Protein AF-A0AA37B390-F1 (afdb_monomer_lite)

pLDDT: mean 96.47, std 5.29, range [58.75, 98.69]

Radius of gyration: 13.06 Å; chains: 1; bounding box: 35×25×36 Å

Structure (mmCIF, N/CA/C/O backbone):
data_AF-A0AA37B390-F1
#
_entry.id   AF-A0AA37B390-F1
#
loop_
_atom_site.group_PDB
_atom_site.id
_atom_site.type_symbol
_atom_site.label_atom_id
_atom_site.label_alt_id
_atom_site.label_comp_id
_atom_site.label_asym_id
_atom_site.label_entity_id
_atom_site.label_seq_id
_atom_site.pdbx_PDB_ins_code
_atom_site.Cartn_x
_atom_site.Cartn_y
_atom_site.Cartn_z
_atom_site.occupancy
_atom_site.B_iso_or_equiv
_atom_site.auth_seq_id
_atom_site.auth_comp_id
_atom_site.auth_asym_id
_atom_site.auth_atom_id
_atom_site.pdbx_PDB_model_num
ATOM 1 N N . MET A 1 1 ? -20.693 -2.836 10.408 1.00 58.75 1 MET A N 1
ATOM 2 C CA . MET A 1 1 ? -19.653 -3.643 11.080 1.00 58.75 1 MET A CA 1
ATOM 3 C C . MET A 1 1 ? -18.740 -2.683 11.821 1.00 58.75 1 MET A C 1
ATOM 5 O O . MET A 1 1 ? -18.516 -1.596 11.306 1.00 58.75 1 MET A O 1
ATOM 9 N N . THR A 1 2 ? -18.293 -3.014 13.029 1.00 82.75 2 THR A N 1
ATOM 10 C CA . THR A 1 2 ? -17.308 -2.210 13.769 1.00 82.75 2 THR A CA 1
ATOM 11 C C . THR A 1 2 ? -15.906 -2.539 13.263 1.00 82.75 2 THR A C 1
ATOM 13 O O . THR A 1 2 ? -15.550 -3.714 13.189 1.00 82.75 2 THR A O 1
ATOM 16 N N . LYS A 1 3 ? -15.135 -1.510 12.892 1.00 93.50 3 LYS A N 1
ATOM 17 C CA . LYS A 1 3 ? -13.737 -1.656 12.462 1.00 93.50 3 LYS A CA 1
ATOM 18 C C . LYS A 1 3 ? -12.874 -2.160 13.622 1.00 93.50 3 LYS A C 1
ATOM 20 O O . LYS A 1 3 ? -13.149 -1.846 14.780 1.00 93.50 3 LYS A O 1
ATOM 25 N N . GLN A 1 4 ? -11.846 -2.941 13.310 1.00 96.62 4 GLN A N 1
ATOM 26 C CA . GLN A 1 4 ? -10.869 -3.432 14.278 1.00 96.62 4 GLN A CA 1
ATOM 27 C C . GLN A 1 4 ? -9.711 -2.444 14.420 1.00 96.62 4 GLN A C 1
ATOM 29 O O . GLN A 1 4 ? -9.168 -1.964 13.427 1.00 96.62 4 GLN A O 1
ATOM 34 N N . THR A 1 5 ? -9.292 -2.174 15.652 1.00 97.31 5 THR A N 1
ATOM 35 C CA . THR A 1 5 ? -8.080 -1.390 15.897 1.00 97.31 5 THR A CA 1
ATOM 36 C C . THR A 1 5 ? -6.837 -2.241 15.628 1.00 97.31 5 THR A C 1
ATOM 38 O O . THR A 1 5 ? -6.778 -3.394 16.057 1.00 97.31 5 THR A O 1
ATOM 41 N N . ILE A 1 6 ? -5.841 -1.686 14.937 1.00 98.38 6 ILE A N 1
ATOM 42 C CA . ILE A 1 6 ? -4.603 -2.386 14.570 1.00 98.38 6 ILE A CA 1
ATOM 43 C C . ILE A 1 6 ? -3.391 -1.452 14.636 1.00 98.38 6 ILE A C 1
ATOM 45 O O . ILE A 1 6 ? -3.508 -0.261 14.358 1.00 98.38 6 ILE A O 1
ATOM 49 N N . SER A 1 7 ? -2.213 -1.981 14.976 1.00 98.19 7 SER A N 1
ATOM 50 C CA . SER A 1 7 ? -0.977 -1.198 14.907 1.00 98.19 7 SER A CA 1
ATOM 51 C C . SER A 1 7 ? -0.572 -0.927 13.458 1.00 98.19 7 SER A C 1
ATOM 53 O O . SER A 1 7 ? -0.826 -1.734 12.559 1.00 98.19 7 SER A O 1
ATOM 55 N N . GLN A 1 8 ? 0.113 0.195 13.232 1.00 98.12 8 GLN A N 1
ATOM 56 C CA . GLN A 1 8 ? 0.596 0.565 11.902 1.00 98.12 8 GLN A CA 1
ATOM 57 C C . GLN A 1 8 ? 1.476 -0.536 11.289 1.00 98.12 8 GLN A C 1
ATOM 59 O O . GLN A 1 8 ? 1.257 -0.923 10.145 1.00 98.12 8 GLN A O 1
ATOM 64 N N . GLN A 1 9 ? 2.415 -1.094 12.062 1.00 98.12 9 GLN A N 1
ATOM 65 C CA . GLN A 1 9 ? 3.320 -2.138 11.574 1.00 98.12 9 GLN A CA 1
ATOM 66 C C . GLN A 1 9 ? 2.572 -3.407 11.144 1.00 98.12 9 GLN A C 1
ATOM 68 O O . GLN A 1 9 ? 2.815 -3.917 10.056 1.00 98.12 9 GLN A O 1
ATOM 73 N N . ALA A 1 10 ? 1.620 -3.887 11.951 1.00 98.50 10 ALA A N 1
ATOM 74 C CA . ALA A 1 10 ? 0.852 -5.080 11.596 1.00 98.50 10 ALA A CA 1
ATOM 75 C C . ALA A 1 10 ? 0.013 -4.853 10.328 1.00 98.50 10 ALA A C 1
ATOM 77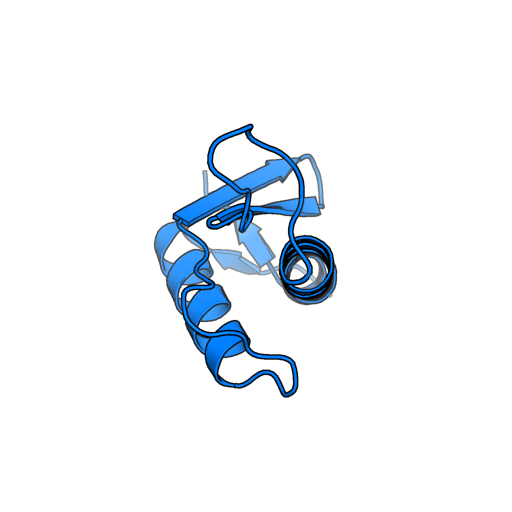 O O . ALA A 1 10 ? -0.122 -5.746 9.493 1.00 98.50 10 ALA A O 1
ATOM 78 N N . LEU A 1 11 ? -0.524 -3.643 10.151 1.00 98.56 11 LEU A N 1
ATOM 79 C CA . LEU A 1 11 ? -1.270 -3.292 8.949 1.00 98.56 11 LEU A CA 1
ATOM 80 C C . LEU A 1 11 ? -0.366 -3.165 7.711 1.00 98.56 11 LEU A C 1
ATOM 82 O O . LEU A 1 11 ? -0.789 -3.552 6.623 1.00 98.56 11 LEU A O 1
ATOM 86 N N . ILE A 1 12 ? 0.869 -2.677 7.867 1.00 98.69 12 ILE A N 1
ATOM 87 C CA . ILE A 1 12 ? 1.891 -2.682 6.807 1.00 98.69 12 ILE A CA 1
ATOM 88 C C . ILE A 1 12 ? 2.198 -4.119 6.371 1.00 98.69 12 ILE A C 1
ATOM 90 O O . ILE A 1 12 ? 2.226 -4.396 5.171 1.00 98.69 12 ILE A O 1
ATOM 94 N N . ASP A 1 13 ? 2.371 -5.044 7.318 1.00 98.62 13 ASP A N 1
ATOM 95 C CA . ASP A 1 13 ? 2.662 -6.450 7.017 1.00 98.62 13 ASP A CA 1
ATOM 96 C C . ASP A 1 13 ? 1.510 -7.102 6.232 1.00 98.62 13 ASP A C 1
ATOM 98 O O . ASP A 1 13 ? 1.736 -7.726 5.191 1.00 98.62 13 ASP A O 1
ATOM 102 N N . ILE A 1 14 ? 0.263 -6.877 6.670 1.00 98.56 14 ILE A N 1
ATOM 103 C CA . ILE A 1 14 ? -0.946 -7.333 5.966 1.00 98.56 14 ILE A CA 1
ATOM 104 C C . ILE A 1 14 ? -1.018 -6.727 4.562 1.00 98.56 14 ILE A C 1
ATOM 106 O O . ILE A 1 14 ? -1.258 -7.443 3.590 1.00 98.56 14 ILE A O 1
ATOM 110 N N . ALA A 1 15 ? -0.809 -5.416 4.433 1.00 98.62 15 ALA A N 1
ATOM 111 C CA . ALA A 1 15 ? -0.891 -4.728 3.151 1.00 98.62 15 ALA A CA 1
ATOM 112 C C . ALA A 1 15 ? 0.147 -5.264 2.155 1.00 98.62 15 ALA A C 1
ATOM 114 O O . ALA A 1 15 ? -0.185 -5.536 1.003 1.00 98.62 15 ALA A O 1
ATOM 115 N N . ASN A 1 16 ? 1.384 -5.483 2.602 1.00 98.62 16 ASN A N 1
ATOM 116 C CA . ASN A 1 16 ? 2.447 -6.032 1.766 1.00 98.62 16 ASN A CA 1
ATOM 117 C C . ASN A 1 16 ? 2.219 -7.499 1.389 1.00 98.62 16 ASN A C 1
ATOM 119 O O . ASN A 1 16 ? 2.557 -7.893 0.272 1.00 98.62 16 ASN A O 1
ATOM 123 N N . GLN A 1 17 ? 1.624 -8.305 2.272 1.00 98.56 17 GLN A N 1
ATOM 124 C CA . GLN A 1 17 ? 1.189 -9.652 1.908 1.00 98.56 17 GLN A CA 1
ATOM 125 C C . GLN A 1 17 ? 0.115 -9.600 0.812 1.00 98.56 17 GLN A C 1
ATOM 127 O O . GLN A 1 17 ? 0.266 -10.237 -0.228 1.00 98.56 17 GLN A O 1
ATOM 132 N N . LEU A 1 18 ? -0.920 -8.783 1.011 1.00 98.50 18 LEU A N 1
ATOM 133 C CA . LEU A 1 18 ? -2.016 -8.611 0.059 1.00 98.50 18 LEU A CA 1
ATOM 134 C C . LEU A 1 18 ? -1.539 -8.117 -1.312 1.00 98.50 18 LEU A C 1
ATOM 136 O O . LEU A 1 18 ? -2.053 -8.571 -2.329 1.00 98.50 18 LEU A O 1
ATOM 140 N N . LEU A 1 19 ? -0.547 -7.221 -1.358 1.00 98.31 19 LEU A N 1
ATOM 141 C CA . LEU A 1 19 ? 0.057 -6.785 -2.618 1.00 98.31 19 LEU A CA 1
ATOM 142 C C . LEU A 1 19 ? 0.691 -7.950 -3.377 1.00 98.31 19 LEU A C 1
ATOM 144 O O . LEU A 1 19 ? 0.450 -8.082 -4.571 1.00 98.31 19 LEU A O 1
ATOM 148 N N . ARG A 1 20 ? 1.473 -8.800 -2.699 1.00 98.00 20 ARG A N 1
ATOM 149 C CA . ARG A 1 20 ? 2.155 -9.949 -3.327 1.00 98.00 20 ARG A CA 1
ATOM 150 C C . ARG A 1 20 ? 1.183 -10.997 -3.871 1.00 98.00 20 ARG A C 1
ATOM 152 O O . ARG A 1 20 ? 1.541 -11.730 -4.784 1.00 98.00 20 ARG A O 1
ATOM 159 N N . GLU A 1 21 ? -0.016 -11.075 -3.302 1.00 97.94 21 GLU A N 1
ATOM 160 C CA . GLU A 1 21 ? -1.081 -11.993 -3.720 1.00 97.94 21 GLU A CA 1
ATOM 161 C C . GLU A 1 21 ? -1.997 -11.395 -4.808 1.00 97.94 21 GLU A C 1
ATOM 163 O O . GLU A 1 21 ? -2.816 -12.113 -5.381 1.00 97.94 21 GLU A O 1
ATOM 168 N N . HIS A 1 22 ? -1.880 -10.095 -5.103 1.00 98.12 22 HIS A N 1
ATOM 169 C CA . HIS A 1 22 ? -2.732 -9.406 -6.071 1.00 98.12 22 HIS A CA 1
ATOM 170 C C . HIS A 1 22 ? -2.353 -9.758 -7.520 1.00 98.12 22 HIS A C 1
ATOM 172 O O . HIS A 1 22 ? -1.175 -9.822 -7.866 1.00 98.12 22 HIS A O 1
ATOM 178 N N . GLU A 1 23 ? -3.345 -9.922 -8.403 1.00 97.00 23 GLU A N 1
ATOM 179 C CA . GLU A 1 23 ? -3.120 -10.301 -9.811 1.00 97.00 23 GLU A CA 1
ATOM 180 C C . GLU A 1 23 ? -2.278 -9.275 -10.588 1.00 97.00 23 GLU A C 1
ATOM 182 O O . GLU A 1 23 ? -1.393 -9.640 -11.356 1.00 97.00 23 GLU A O 1
ATOM 187 N N . ASP A 1 24 ? -2.500 -7.987 -10.318 1.00 96.56 24 ASP A N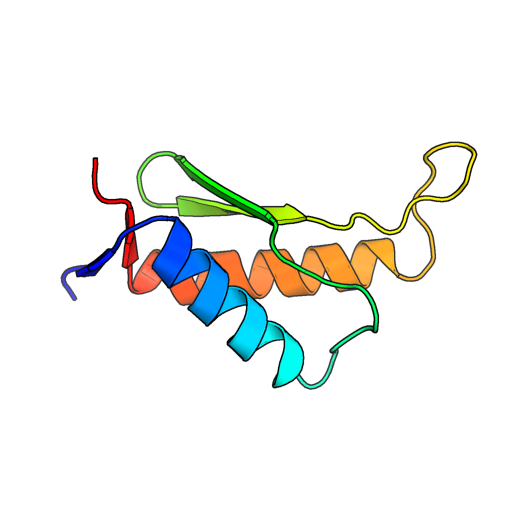 1
ATOM 188 C CA . ASP A 1 24 ? -1.730 -6.873 -10.884 1.00 96.56 24 ASP A CA 1
ATOM 189 C C . ASP A 1 24 ? -0.398 -6.584 -10.159 1.00 96.56 24 ASP A C 1
ATOM 191 O O . ASP A 1 24 ? 0.154 -5.492 -10.325 1.00 96.56 24 ASP A O 1
ATOM 195 N N . TYR A 1 25 ? 0.121 -7.501 -9.331 1.00 97.38 25 TYR A N 1
ATOM 196 C CA . TYR A 1 25 ? 1.374 -7.285 -8.601 1.00 97.38 25 TYR A CA 1
ATOM 197 C C . TYR A 1 25 ? 2.514 -6.849 -9.534 1.00 97.38 25 TYR A C 1
ATOM 199 O O . TYR A 1 25 ? 2.753 -7.435 -10.593 1.00 97.38 25 TYR A O 1
ATOM 207 N N . ILE A 1 26 ? 3.261 -5.831 -9.103 1.00 96.62 26 ILE A N 1
ATOM 208 C CA . ILE A 1 26 ? 4.454 -5.348 -9.798 1.00 96.62 26 ILE A CA 1
ATOM 209 C C . ILE A 1 26 ? 5.682 -5.486 -8.888 1.00 96.62 26 ILE A C 1
ATOM 211 O O . ILE A 1 26 ? 5.629 -5.084 -7.724 1.00 96.62 26 ILE A O 1
ATOM 215 N N . PRO A 1 27 ? 6.809 -6.031 -9.383 1.00 96.94 27 PRO A N 1
ATOM 216 C CA . PRO A 1 27 ? 8.032 -6.122 -8.594 1.00 96.94 27 PRO A CA 1
ATOM 217 C C . PRO A 1 27 ? 8.475 -4.757 -8.057 1.00 96.94 27 PRO A C 1
ATOM 219 O O . PRO A 1 27 ? 8.467 -3.764 -8.781 1.00 96.94 27 PRO A O 1
ATOM 222 N N . GLY A 1 28 ? 8.880 -4.726 -6.787 1.00 96.12 28 GLY A N 1
ATOM 223 C CA . GLY A 1 28 ? 9.329 -3.509 -6.106 1.00 96.12 28 GLY A CA 1
ATOM 224 C C . GLY A 1 28 ? 8.218 -2.697 -5.437 1.00 96.12 28 GLY A C 1
ATOM 225 O O . GLY A 1 28 ? 8.537 -1.766 -4.702 1.00 96.12 28 GLY A O 1
ATOM 226 N N . ILE A 1 29 ? 6.936 -3.048 -5.624 1.00 98.00 29 ILE A N 1
ATOM 227 C CA . ILE A 1 29 ? 5.868 -2.375 -4.881 1.00 98.00 29 ILE A CA 1
ATOM 228 C C . ILE A 1 29 ? 5.868 -2.841 -3.431 1.00 98.00 29 ILE A C 1
ATOM 230 O O . ILE A 1 29 ? 5.890 -4.037 -3.133 1.00 98.00 29 ILE A O 1
ATOM 234 N N . GLU A 1 30 ? 5.828 -1.867 -2.536 1.00 97.94 30 GLU A N 1
ATOM 235 C CA . GLU A 1 30 ? 5.816 -2.079 -1.099 1.00 97.94 30 GLU A CA 1
ATOM 236 C C . GLU A 1 30 ? 5.118 -0.894 -0.432 1.00 97.94 30 GLU A C 1
ATOM 238 O O . GLU A 1 30 ? 5.236 0.243 -0.893 1.00 97.94 30 GLU A O 1
ATOM 243 N N . VAL A 1 31 ? 4.379 -1.150 0.641 1.00 98.50 31 VAL A N 1
ATOM 244 C CA . VAL A 1 31 ? 3.892 -0.140 1.581 1.00 98.50 31 VAL A CA 1
ATOM 245 C C . VAL A 1 31 ? 4.956 0.058 2.654 1.00 98.50 31 VAL A C 1
ATOM 247 O O . VAL A 1 31 ? 5.370 -0.904 3.297 1.00 98.50 31 VAL A O 1
ATOM 250 N N . ARG A 1 32 ? 5.367 1.309 2.867 1.00 98.44 32 ARG A N 1
ATOM 251 C CA . ARG A 1 32 ? 6.367 1.702 3.875 1.00 98.44 32 ARG A CA 1
ATOM 252 C C . ARG A 1 32 ? 5.777 2.534 5.011 1.00 98.44 32 ARG A C 1
ATOM 254 O O . ARG A 1 32 ? 6.366 2.597 6.081 1.00 98.44 32 ARG A O 1
ATOM 261 N N . ASP A 1 33 ? 4.641 3.184 4.773 1.00 98.31 33 ASP A N 1
ATOM 262 C CA . ASP A 1 33 ? 3.954 4.018 5.759 1.00 98.31 33 ASP A CA 1
ATOM 263 C C . ASP A 1 33 ? 2.439 3.976 5.519 1.00 98.31 33 ASP A C 1
ATOM 265 O O . ASP A 1 33 ? 1.977 3.838 4.379 1.00 98.31 33 ASP A O 1
ATOM 269 N N . ILE A 1 34 ? 1.670 4.099 6.602 1.00 98.25 34 ILE A N 1
ATOM 270 C CA . ILE A 1 34 ? 0.206 4.164 6.570 1.00 98.25 34 ILE A CA 1
ATOM 271 C C . ILE A 1 34 ? -0.258 5.274 7.506 1.00 98.25 34 ILE A C 1
ATOM 273 O O . ILE A 1 34 ? -0.018 5.207 8.706 1.00 98.25 34 ILE A O 1
ATOM 277 N N . SER A 1 35 ? -0.981 6.263 6.992 1.00 97.44 35 SER A N 1
ATOM 278 C CA . SER A 1 35 ? -1.637 7.278 7.823 1.00 97.44 35 SER A CA 1
ATOM 279 C C . SER A 1 35 ? -3.150 7.095 7.812 1.00 97.44 35 SER A C 1
ATOM 281 O O . SER A 1 35 ? -3.703 6.517 6.881 1.00 97.44 35 SER A O 1
ATOM 283 N N . GLN A 1 36 ? -3.838 7.597 8.835 1.00 97.31 36 GLN A N 1
ATOM 284 C CA . GLN A 1 36 ? -5.299 7.609 8.875 1.00 97.31 36 GLN A CA 1
ATOM 285 C C . GLN A 1 36 ? -5.820 9.045 8.888 1.00 97.31 36 GLN A C 1
ATOM 287 O O . GLN A 1 36 ? -5.360 9.879 9.666 1.00 97.31 36 GLN A O 1
ATOM 292 N N . HIS A 1 37 ? -6.807 9.321 8.040 1.00 95.69 37 HIS A N 1
ATOM 293 C CA . HIS A 1 37 ? -7.527 10.588 7.986 1.00 95.69 37 HIS A CA 1
ATOM 294 C C . HIS A 1 37 ? -9.021 10.320 8.168 1.00 95.69 37 HIS A C 1
ATOM 296 O O . HIS A 1 37 ? -9.714 9.900 7.240 1.00 95.69 37 HIS A O 1
ATOM 302 N N . GLY A 1 38 ? -9.514 10.536 9.390 1.00 93.25 38 GLY A N 1
ATOM 303 C CA . GLY A 1 38 ? -10.875 10.162 9.766 1.00 93.25 38 GLY A CA 1
ATOM 304 C C . GLY A 1 38 ? -11.067 8.652 9.640 1.00 93.25 38 GLY A C 1
ATOM 305 O O . GLY A 1 38 ? -10.418 7.886 10.346 1.00 93.25 38 GLY A O 1
ATOM 306 N N . ASP A 1 39 ? -11.927 8.238 8.715 1.00 93.12 39 ASP A N 1
ATOM 307 C CA . ASP A 1 39 ? -12.261 6.834 8.461 1.00 93.12 39 ASP A CA 1
ATOM 308 C C . ASP A 1 39 ? -11.443 6.168 7.347 1.00 93.12 39 ASP A C 1
ATOM 310 O O . ASP A 1 39 ? -11.664 4.989 7.060 1.00 93.12 39 ASP A O 1
ATOM 314 N N . VAL A 1 40 ? -10.535 6.911 6.708 1.00 96.56 40 VAL A N 1
ATOM 315 C CA . VAL A 1 40 ? -9.793 6.463 5.525 1.00 96.56 40 VAL A CA 1
ATOM 316 C C . VAL A 1 40 ? -8.319 6.259 5.861 1.00 96.56 40 VAL A C 1
ATOM 318 O O . VAL A 1 40 ? -7.670 7.147 6.413 1.00 96.56 40 VAL A O 1
ATOM 321 N N . LEU A 1 41 ? -7.787 5.097 5.488 1.00 98.31 41 LEU A N 1
ATOM 322 C CA . LEU A 1 41 ? -6.366 4.768 5.537 1.00 98.31 41 LEU A CA 1
ATOM 323 C C . LEU A 1 41 ? -5.681 5.177 4.229 1.00 98.31 41 LEU A C 1
ATOM 325 O O . LEU A 1 41 ? -6.145 4.833 3.142 1.00 98.31 41 LEU A O 1
ATOM 329 N N . THR A 1 42 ? -4.545 5.854 4.332 1.00 97.62 42 THR A N 1
ATOM 330 C CA . THR A 1 42 ? -3.705 6.269 3.207 1.00 97.62 42 THR A CA 1
ATOM 331 C C . THR A 1 42 ? -2.406 5.479 3.234 1.00 97.62 42 THR A C 1
ATOM 333 O O . THR A 1 42 ? -1.710 5.468 4.245 1.00 97.62 42 THR A O 1
ATOM 336 N N . PHE A 1 43 ? -2.060 4.857 2.111 1.00 98.19 43 PHE A N 1
ATOM 337 C CA . PHE A 1 43 ? -0.887 3.997 1.965 1.00 98.19 43 PHE A CA 1
ATOM 338 C C . PHE A 1 43 ? 0.193 4.731 1.175 1.00 98.19 43 PHE A C 1
ATOM 340 O O . PHE A 1 43 ? -0.102 5.342 0.147 1.00 98.19 43 PHE A O 1
ATOM 347 N N . LYS A 1 44 ? 1.439 4.670 1.646 1.00 97.56 44 LYS A N 1
ATOM 348 C CA . LYS A 1 44 ? 2.594 5.282 0.980 1.00 97.56 44 LYS A CA 1
ATOM 349 C C . LYS A 1 44 ? 3.683 4.251 0.743 1.00 97.56 44 LYS A C 1
ATOM 351 O O . LYS A 1 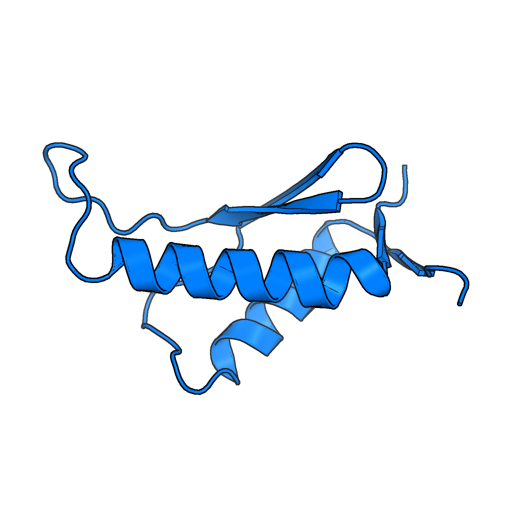44 ? 3.913 3.368 1.571 1.00 97.56 44 LYS A O 1
ATOM 356 N N . GLY A 1 45 ? 4.389 4.407 -0.367 1.00 96.94 45 GLY A N 1
ATOM 357 C CA . GLY A 1 45 ? 5.414 3.473 -0.794 1.00 96.94 45 GLY A CA 1
ATOM 358 C C . GLY A 1 45 ? 6.069 3.893 -2.101 1.00 96.94 45 GLY A C 1
ATOM 359 O O . GLY A 1 45 ? 6.212 5.085 -2.369 1.00 96.94 45 GLY A O 1
ATOM 360 N N . GLU A 1 46 ? 6.475 2.907 -2.892 1.00 96.50 46 GLU A N 1
ATOM 361 C CA . GLU A 1 46 ? 7.132 3.112 -4.180 1.00 96.50 46 GLU A CA 1
ATOM 362 C C . GLU A 1 46 ? 6.183 3.729 -5.223 1.00 96.50 46 GLU A C 1
ATOM 364 O O . GLU A 1 46 ? 5.131 3.174 -5.542 1.00 96.50 46 GLU A O 1
ATOM 369 N N . ALA A 1 47 ? 6.562 4.889 -5.768 1.00 94.88 47 ALA A N 1
ATOM 370 C CA . ALA A 1 47 ? 5.773 5.622 -6.764 1.00 94.88 47 ALA A CA 1
ATOM 371 C C . ALA A 1 47 ? 6.202 5.322 -8.212 1.00 94.88 47 ALA A C 1
ATOM 373 O O . ALA A 1 47 ? 5.502 5.712 -9.153 1.00 94.88 47 ALA A O 1
ATOM 374 N N . PHE A 1 48 ? 7.321 4.606 -8.389 1.00 97.06 48 PHE A N 1
ATOM 375 C CA . PHE A 1 48 ? 7.875 4.227 -9.690 1.00 97.06 48 PHE A CA 1
ATOM 376 C C . PHE A 1 48 ? 8.058 5.431 -10.615 1.00 97.06 48 PHE A C 1
ATOM 378 O O . PHE A 1 48 ? 7.586 5.417 -11.751 1.00 97.06 48 PHE A O 1
ATOM 385 N N . LEU A 1 49 ? 8.678 6.489 -10.103 1.00 97.38 49 LEU A N 1
ATOM 386 C CA . LEU A 1 49 ? 9.025 7.664 -10.896 1.00 97.38 49 LEU A CA 1
ATOM 387 C C . LEU A 1 49 ? 10.378 7.443 -11.580 1.00 97.38 49 LEU A C 1
ATOM 389 O O . LEU A 1 49 ? 11.181 6.638 -11.107 1.00 97.38 49 LEU A O 1
ATOM 393 N N . ASP A 1 50 ? 10.613 8.129 -12.692 1.00 96.75 50 ASP A N 1
ATOM 394 C CA . ASP A 1 50 ? 11.936 8.178 -13.316 1.00 96.75 50 ASP A CA 1
ATOM 395 C C . ASP A 1 50 ? 12.860 9.199 -12.624 1.00 96.75 50 ASP A C 1
ATOM 397 O O . ASP A 1 50 ? 12.502 9.814 -11.613 1.00 96.75 50 ASP A O 1
ATOM 401 N N . ASP A 1 51 ? 14.069 9.365 -13.161 1.00 97.12 51 ASP A N 1
ATOM 402 C CA . ASP A 1 51 ? 15.091 10.260 -12.607 1.00 97.12 51 ASP A CA 1
ATOM 403 C C . ASP A 1 51 ? 14.669 11.744 -12.628 1.00 97.12 51 ASP A C 1
ATOM 405 O O . ASP A 1 51 ? 15.160 12.534 -11.820 1.00 97.12 51 ASP A O 1
ATOM 409 N N . ASP A 1 52 ? 13.719 12.112 -13.495 1.00 97.38 52 ASP A N 1
ATOM 410 C CA . ASP A 1 52 ? 13.128 13.452 -13.577 1.00 97.38 52 ASP A CA 1
ATOM 411 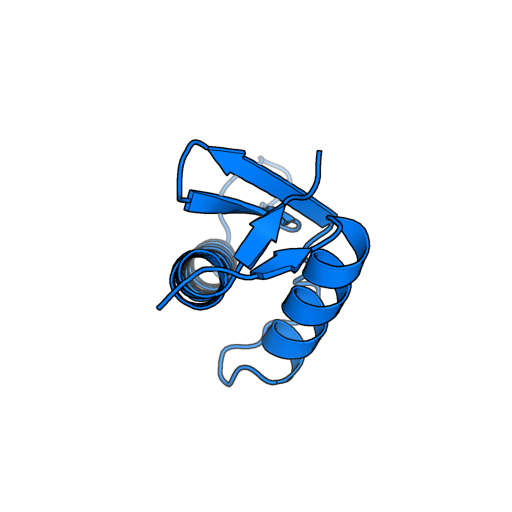C C . ASP A 1 52 ? 11.880 13.596 -12.679 1.00 97.38 52 ASP A C 1
ATOM 413 O O . ASP A 1 52 ? 11.178 14.612 -12.725 1.00 97.38 52 ASP A O 1
ATOM 417 N N . LEU A 1 53 ? 11.606 12.596 -11.828 1.00 96.12 53 LEU A N 1
ATOM 418 C CA . LEU A 1 53 ? 10.433 12.491 -10.954 1.00 96.12 53 LEU A CA 1
ATOM 419 C C . LEU A 1 53 ? 9.099 12.439 -11.718 1.00 96.12 53 LEU A C 1
ATOM 421 O O . LEU A 1 53 ? 8.047 12.789 -11.169 1.00 96.12 53 LEU A O 1
ATOM 425 N N . LEU A 1 54 ? 9.114 11.987 -12.973 1.00 97.75 54 LEU A N 1
ATOM 426 C CA . LEU A 1 54 ? 7.913 11.830 -13.781 1.00 97.75 54 LEU A CA 1
ATOM 427 C C . LEU A 1 54 ? 7.317 10.423 -13.617 1.00 97.75 54 LEU A C 1
ATOM 429 O O . LEU A 1 54 ? 8.046 9.444 -13.436 1.00 97.75 54 LEU A O 1
ATOM 433 N N . PRO A 1 55 ? 5.978 10.284 -13.676 1.00 97.69 55 PRO A N 1
ATOM 434 C CA . PRO A 1 55 ? 5.331 8.980 -13.634 1.00 97.69 55 PRO A CA 1
ATOM 435 C C . PRO A 1 55 ? 5.780 8.075 -14.783 1.00 97.69 55 PRO A C 1
ATOM 437 O O . PRO A 1 55 ? 5.725 8.462 -15.950 1.00 97.69 55 PRO A O 1
ATOM 440 N N . THR A 1 56 ? 6.133 6.833 -14.462 1.00 97.44 56 THR A N 1
ATOM 441 C CA . THR A 1 56 ? 6.412 5.799 -15.465 1.00 97.44 56 THR A CA 1
ATOM 442 C C . THR A 1 56 ? 5.143 5.013 -15.806 1.00 97.44 56 THR A C 1
ATOM 444 O O . THR A 1 56 ? 4.057 5.244 -15.269 1.00 97.44 56 THR A O 1
ATOM 447 N N . THR A 1 57 ? 5.269 4.003 -16.669 1.00 95.75 57 THR A N 1
ATOM 448 C CA . THR A 1 57 ? 4.182 3.055 -16.969 1.00 95.75 57 THR A CA 1
ATOM 449 C C . THR A 1 57 ? 3.714 2.253 -15.747 1.00 95.75 57 THR A C 1
ATOM 451 O O . THR A 1 57 ? 2.591 1.744 -15.750 1.00 95.75 57 THR A O 1
ATOM 454 N N . ASN A 1 58 ? 4.535 2.156 -14.695 1.00 97.06 58 ASN A N 1
ATOM 455 C CA . ASN A 1 58 ? 4.194 1.457 -13.457 1.00 97.06 58 ASN A CA 1
ATOM 456 C C . ASN A 1 58 ? 3.505 2.356 -12.421 1.00 97.06 58 ASN A C 1
ATOM 458 O O . ASN A 1 58 ? 2.772 1.835 -11.582 1.00 97.06 58 ASN A O 1
ATOM 462 N N . SER A 1 59 ? 3.653 3.683 -12.490 1.00 97.88 59 SER A N 1
ATOM 463 C CA . SER A 1 59 ? 3.049 4.594 -11.505 1.00 97.88 59 SER A CA 1
ATOM 464 C C . SER A 1 59 ? 1.518 4.477 -11.420 1.00 97.88 59 SER A C 1
ATOM 466 O O . SER A 1 59 ? 1.000 4.388 -10.305 1.00 97.88 59 SER A O 1
ATOM 468 N N . PRO A 1 60 ? 0.757 4.383 -12.535 1.00 97.31 60 PRO A N 1
ATOM 469 C CA . PRO A 1 60 ? -0.689 4.167 -12.457 1.00 97.31 60 PRO A CA 1
ATOM 470 C C . PRO A 1 60 ? -1.063 2.812 -11.843 1.00 97.31 60 PRO A C 1
ATOM 472 O O . PRO A 1 60 ? -2.072 2.710 -11.147 1.00 97.31 60 PRO A O 1
ATOM 475 N N . LYS A 1 61 ? -0.248 1.769 -12.064 1.00 97.19 61 LYS A N 1
ATOM 476 C CA . LYS A 1 61 ? -0.465 0.444 -11.463 1.00 97.19 61 LYS A CA 1
ATOM 477 C C . LYS A 1 61 ? -0.256 0.490 -9.953 1.00 97.19 61 LYS A C 1
ATOM 479 O O . LYS A 1 61 ? -1.111 0.017 -9.211 1.00 97.19 61 LYS A O 1
ATOM 484 N N . ALA A 1 62 ? 0.822 1.132 -9.500 1.00 97.75 62 ALA A N 1
ATOM 485 C CA . ALA A 1 62 ? 1.078 1.346 -8.080 1.00 97.75 62 ALA A CA 1
ATOM 486 C C . ALA A 1 62 ? -0.054 2.140 -7.417 1.00 97.75 62 ALA A C 1
ATOM 488 O O . ALA A 1 62 ? -0.579 1.726 -6.385 1.00 97.75 62 ALA A O 1
ATOM 489 N N . PHE A 1 63 ? -0.511 3.220 -8.061 1.00 97.81 63 PHE A N 1
ATOM 490 C CA . PHE A 1 63 ? -1.658 3.994 -7.589 1.00 97.81 63 PHE A CA 1
ATOM 491 C C . PHE A 1 63 ? -2.917 3.130 -7.436 1.00 97.81 63 PHE A C 1
ATOM 493 O O . PHE A 1 63 ? -3.587 3.199 -6.407 1.00 97.81 63 PHE A O 1
ATOM 500 N N . ASN A 1 64 ? -3.231 2.289 -8.426 1.00 97.94 64 ASN A N 1
ATOM 501 C CA . ASN A 1 64 ? -4.396 1.407 -8.369 1.00 97.94 64 ASN A CA 1
ATOM 502 C C . ASN A 1 64 ? -4.292 0.371 -7.242 1.00 97.94 64 ASN A C 1
ATOM 504 O O . ASN A 1 64 ? -5.273 0.157 -6.532 1.00 97.94 64 ASN A O 1
ATOM 508 N N . LEU A 1 65 ? -3.112 -0.215 -7.029 1.00 98.38 65 LEU A N 1
ATOM 509 C CA . LEU A 1 65 ? -2.861 -1.160 -5.940 1.00 98.38 65 LEU A CA 1
ATOM 510 C C . LEU A 1 65 ? -2.996 -0.493 -4.559 1.00 98.38 65 LEU A C 1
ATOM 512 O O . LEU A 1 65 ? -3.671 -1.026 -3.677 1.00 98.38 65 LEU A O 1
ATOM 516 N N . TYR A 1 66 ? -2.450 0.713 -4.374 1.00 98.50 66 TYR A N 1
ATOM 517 C CA . TYR A 1 66 ? -2.633 1.476 -3.132 1.00 98.50 66 TYR A CA 1
ATOM 518 C C . TYR A 1 66 ? -4.084 1.915 -2.921 1.00 98.50 66 TYR A C 1
ATOM 520 O O . TYR A 1 66 ? -4.590 1.861 -1.800 1.00 98.50 66 TYR A O 1
ATOM 528 N N . LYS A 1 67 ? -4.790 2.299 -3.990 1.00 98.12 67 LYS A N 1
ATOM 529 C CA . LYS A 1 67 ? -6.223 2.611 -3.941 1.00 98.12 67 LYS A CA 1
ATOM 530 C C . LYS A 1 67 ? -7.051 1.386 -3.543 1.00 98.12 67 LYS A C 1
ATOM 532 O O . LYS A 1 67 ? -7.988 1.514 -2.757 1.00 98.12 67 LYS A O 1
ATOM 537 N N . TRP A 1 68 ? -6.712 0.210 -4.064 1.00 98.25 68 TRP A N 1
ATOM 538 C CA . TRP A 1 68 ? -7.359 -1.045 -3.691 1.00 98.25 68 TRP A CA 1
ATOM 539 C C . TRP A 1 68 ? -7.154 -1.368 -2.206 1.00 98.25 68 TRP A C 1
ATOM 541 O O . TRP A 1 68 ? -8.134 -1.635 -1.508 1.00 98.25 68 TRP A O 1
ATOM 551 N N . LEU A 1 69 ? -5.920 -1.253 -1.697 1.00 98.50 69 LEU A N 1
ATOM 552 C CA . LEU A 1 69 ? -5.623 -1.396 -0.266 1.00 98.50 69 LEU A CA 1
ATOM 553 C C . LEU A 1 69 ? -6.423 -0.403 0.580 1.00 98.50 69 LEU A C 1
ATOM 555 O O . LEU A 1 69 ? -7.049 -0.800 1.561 1.00 98.50 69 LEU A O 1
ATOM 559 N N . CYS A 1 70 ? -6.447 0.868 0.168 1.00 98.31 70 CYS A N 1
ATOM 560 C CA . CYS A 1 70 ? -7.222 1.929 0.805 1.00 98.31 70 CYS A CA 1
ATOM 561 C C . CYS A 1 70 ? -8.689 1.533 0.959 1.00 98.31 70 CYS A C 1
ATOM 563 O O . CYS A 1 70 ? -9.199 1.526 2.079 1.00 98.31 70 CYS A O 1
ATOM 565 N N . HIS A 1 71 ? -9.352 1.136 -0.127 1.00 97.50 71 HIS A N 1
ATOM 566 C CA . HIS A 1 71 ? -10.759 0.756 -0.073 1.00 97.50 71 HIS A CA 1
ATOM 567 C C . HIS A 1 71 ? -10.984 -0.486 0.799 1.00 97.50 71 HIS A C 1
ATOM 569 O O . HIS A 1 71 ? -11.811 -0.462 1.707 1.00 97.50 71 HIS A O 1
ATOM 575 N N . ARG A 1 72 ? -10.197 -1.546 0.576 1.00 97.12 72 ARG A N 1
ATOM 576 C CA . ARG A 1 72 ? -10.359 -2.838 1.252 1.00 97.12 72 ARG A CA 1
ATOM 577 C C . ARG A 1 72 ? -10.101 -2.759 2.755 1.00 97.12 72 ARG A C 1
ATOM 579 O O . ARG A 1 72 ? -10.843 -3.357 3.530 1.00 97.12 72 ARG A O 1
ATOM 586 N N . LEU A 1 73 ? -9.028 -2.089 3.169 1.00 98.06 73 LEU A N 1
ATOM 587 C CA . LEU A 1 73 ? -8.578 -2.089 4.562 1.00 98.06 73 LEU A CA 1
ATOM 588 C C . LEU A 1 73 ? -9.244 -0.988 5.391 1.00 98.06 73 LEU A C 1
ATOM 590 O O . LEU A 1 73 ? -9.456 -1.204 6.581 1.00 98.06 73 LEU A O 1
ATOM 594 N N . SER A 1 74 ? -9.657 0.137 4.791 1.00 97.75 74 SER A N 1
ATOM 595 C CA . SER A 1 74 ? -10.381 1.196 5.525 1.00 97.75 74 SER A CA 1
ATOM 596 C C . SER A 1 74 ? -11.760 0.749 6.004 1.00 97.75 74 SER A C 1
ATOM 598 O O . SER A 1 74 ? -12.276 1.294 6.974 1.00 97.75 74 SER A O 1
ATOM 600 N N . GLU A 1 75 ? -12.372 -0.242 5.351 1.00 96.44 75 GLU A N 1
ATOM 601 C CA . GLU A 1 75 ? -13.638 -0.840 5.797 1.00 96.44 75 GLU A CA 1
ATOM 602 C C . GLU A 1 75 ? -13.465 -1.784 6.995 1.00 96.44 75 GLU A C 1
ATOM 604 O O . GLU A 1 75 ? -14.424 -2.045 7.720 1.00 96.44 75 GLU A O 1
ATOM 609 N N . GLN A 1 76 ? -12.246 -2.283 7.210 1.00 97.44 76 GLN A N 1
ATOM 610 C CA . GLN A 1 76 ? -11.946 -3.324 8.191 1.00 97.44 76 GLN A CA 1
ATOM 611 C C . GLN A 1 76 ? -11.226 -2.781 9.422 1.00 97.44 76 GLN A C 1
ATOM 613 O O . GLN A 1 76 ? -11.478 -3.261 10.526 1.00 97.44 76 GLN A O 1
ATOM 618 N N . TYR A 1 77 ? -10.362 -1.779 9.246 1.00 97.88 77 TYR A N 1
ATOM 619 C CA . TYR A 1 77 ? -9.401 -1.370 10.261 1.00 9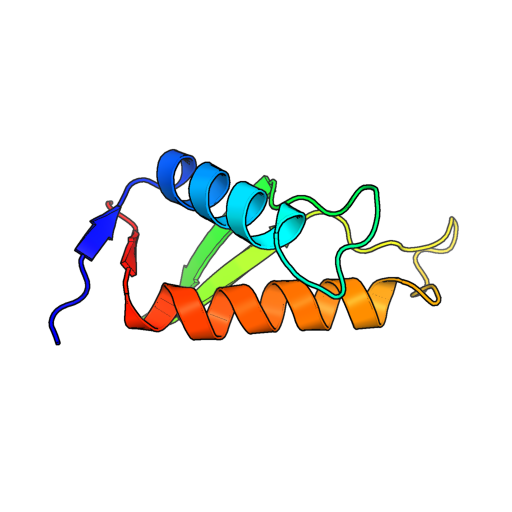7.88 77 TYR A CA 1
ATOM 620 C C . TYR A 1 77 ? -9.396 0.132 10.544 1.00 97.88 77 TYR A C 1
ATOM 622 O O . TYR A 1 77 ? -9.678 0.959 9.678 1.00 97.88 77 TYR A O 1
ATOM 630 N N . THR A 1 78 ? -9.002 0.462 11.770 1.00 97.69 78 THR A N 1
ATOM 631 C CA . THR A 1 78 ? -8.515 1.783 12.180 1.00 97.69 78 THR A CA 1
ATOM 632 C C . THR A 1 78 ? -7.172 1.616 12.885 1.00 97.69 78 THR A C 1
ATOM 634 O O . THR A 1 78 ? -6.964 0.627 13.586 1.00 97.69 78 THR A O 1
ATOM 637 N N . LEU A 1 79 ? -6.258 2.567 12.734 1.00 97.44 79 LEU A N 1
ATOM 638 C CA . LEU A 1 79 ? -4.995 2.580 13.457 1.00 97.44 79 LEU A CA 1
ATOM 639 C C . LEU A 1 79 ? -5.238 2.738 14.962 1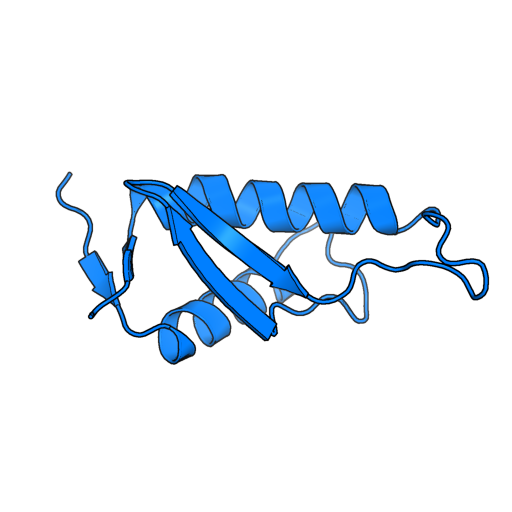.00 97.44 79 LEU A C 1
ATOM 641 O O . LEU A 1 79 ? -6.118 3.490 15.386 1.00 97.44 79 LEU A O 1
ATOM 645 N N . SER A 1 80 ? -4.467 2.005 15.761 1.00 93.88 80 SER A N 1
ATOM 646 C CA . SER A 1 80 ? -4.296 2.308 17.180 1.00 93.88 80 SER A CA 1
ATOM 647 C C . SER A 1 80 ? -3.588 3.652 17.333 1.00 93.88 80 SER A C 1
ATOM 649 O O . SER A 1 80 ? -2.723 3.973 16.516 1.00 93.88 80 SER A O 1
ATOM 651 N N . GLU A 1 81 ? -3.945 4.398 18.378 1.00 74.69 81 GLU A N 1
ATOM 652 C CA . GLU A 1 81 ? -3.162 5.558 18.831 1.00 74.69 81 GLU A CA 1
ATOM 653 C C . GLU A 1 81 ? -1.700 5.191 19.131 1.00 74.69 81 GLU A C 1
ATOM 655 O O . GLU A 1 81 ? -1.441 4.022 19.518 1.00 74.69 81 GLU A O 1
#

Secondary structure (DSSP, 8-state):
-PPEEE-HHHHHHHHHHHHHHSTT--TT--EEEEEEETTEEEEEE---B-TTS-B-TTHHHHHHHHHHHHHHHHTTEEE--

Foldseek 3Di:
DDAAEDAFVVLQVVLQVVLVVDPLRDPQQGFDGWDDDPLWIFTDGDQCADPVRHHDPCNVSSVVSRVVSRVVRSVHYDYDD

Sequence (81 aa):
MTKQTISQQALIDIANQLLREHEDYIPGIEVRDISQHGDVLTFKGEAFLDDDLLPTTNSPKAFNLYKWLCHRLSEQYTLSE